Protein AF-A0A847JY61-F1 (afdb_monomer)

Foldseek 3Di:
DVVLLVVLVPDPDPEAEAEDAAFQDDPDLCDAADDPRHDHNVVSVVVLVSCVVSVHQEYEYERQLAWDWDDDPNRIYTYWHAQPAHPVGPPHAHFGKDWDQDPVRDIDIDTGHDPDDPPDDDDD

Solvent-accessible surface area (backbone atoms only — not comparable to full-atom values): 7394 Å² total; per-residue (Å²): 107,69,67,60,56,48,54,56,70,69,54,85,65,95,74,39,74,46,78,53,54,55,29,61,47,88,90,46,92,82,50,80,60,90,54,91,69,32,44,44,49,66,66,30,53,53,51,53,50,51,35,57,76,62,56,34,41,35,39,40,21,31,80,55,17,33,68,44,78,54,70,56,99,83,20,40,36,38,26,29,31,24,72,84,53,13,48,59,77,93,73,30,72,37,23,43,63,50,75,49,69,49,96,87,61,54,75,47,75,45,83,44,50,87,84,78,75,83,78,73,80,82,83,132

Structure (mmCIF, N/CA/C/O backbone):
data_AF-A0A847JY61-F1
#
_entry.id   AF-A0A847JY61-F1
#
loop_
_atom_site.group_PDB
_atom_site.id
_atom_site.type_symbol
_atom_site.label_atom_id
_atom_site.label_alt_id
_atom_site.label_comp_id
_atom_site.label_asym_id
_atom_site.label_entity_id
_atom_site.label_seq_id
_atom_site.pdbx_PDB_ins_code
_atom_site.Cartn_x
_atom_site.Cartn_y
_atom_site.Cartn_z
_atom_site.occupancy
_atom_site.B_iso_or_equiv
_atom_site.auth_seq_id
_atom_site.auth_comp_id
_atom_site.auth_asym_id
_atom_site.auth_atom_id
_atom_site.pdbx_PDB_model_num
ATOM 1 N N . TRP A 1 1 ? 0.411 16.713 5.441 1.00 95.56 1 TRP A N 1
ATOM 2 C CA . TRP A 1 1 ? 0.275 15.786 6.581 1.00 95.56 1 TRP A CA 1
ATOM 3 C C . TRP A 1 1 ? -1.001 15.997 7.380 1.00 95.56 1 TRP A C 1
ATOM 5 O O . TRP A 1 1 ? -1.712 15.021 7.561 1.00 95.56 1 TRP A O 1
ATOM 15 N N . GLU A 1 2 ? -1.339 17.226 7.786 1.00 97.69 2 GLU A N 1
ATOM 16 C CA . GLU A 1 2 ? -2.530 17.524 8.615 1.00 97.69 2 GLU A CA 1
ATOM 17 C C . GLU A 1 2 ? -3.823 16.849 8.140 1.00 97.69 2 GLU A C 1
ATOM 19 O O . GLU A 1 2 ? -4.529 16.227 8.929 1.00 97.69 2 GLU A O 1
ATOM 24 N N . TRP A 1 3 ? -4.110 16.913 6.837 1.00 97.44 3 TRP A N 1
ATOM 25 C CA . TRP A 1 3 ? -5.280 16.250 6.262 1.00 97.44 3 TRP A CA 1
ATOM 26 C C . TRP A 1 3 ? -5.304 14.739 6.539 1.00 97.44 3 TRP A C 1
ATOM 28 O O . TRP A 1 3 ? -6.322 14.222 6.992 1.00 97.44 3 TRP A O 1
ATOM 38 N N . LEU A 1 4 ? -4.187 14.037 6.312 1.00 96.94 4 LEU A N 1
ATOM 39 C CA . LEU A 1 4 ? -4.097 12.586 6.500 1.00 96.94 4 LEU A CA 1
ATOM 40 C C . LEU A 1 4 ? -4.283 12.217 7.973 1.00 96.94 4 LEU A C 1
ATOM 42 O O . LEU A 1 4 ? -5.029 11.298 8.296 1.00 96.94 4 LEU A O 1
ATOM 46 N N . GLU A 1 5 ? -3.630 12.959 8.865 1.00 97.56 5 GLU A N 1
ATOM 47 C CA . GLU A 1 5 ? -3.751 12.764 10.310 1.00 97.56 5 GLU A CA 1
ATOM 48 C C . GLU A 1 5 ? -5.197 12.951 10.775 1.00 97.56 5 GLU A C 1
ATOM 50 O O . GLU A 1 5 ? -5.715 12.142 11.542 1.00 97.56 5 GLU A O 1
ATOM 55 N N . ASN A 1 6 ? -5.885 13.976 10.269 1.00 97.81 6 ASN A N 1
ATOM 56 C CA . ASN A 1 6 ? -7.288 14.216 10.591 1.00 97.81 6 ASN A CA 1
ATOM 57 C C . ASN A 1 6 ? -8.209 13.137 10.014 1.00 97.81 6 ASN A C 1
ATOM 59 O O . ASN A 1 6 ? -9.067 12.638 10.740 1.00 97.81 6 ASN A O 1
ATOM 63 N N . ALA A 1 7 ? -7.998 12.713 8.766 1.00 96.44 7 ALA A N 1
ATOM 64 C CA . ALA A 1 7 ? -8.774 11.644 8.139 1.00 96.44 7 ALA A CA 1
ATOM 65 C C . ALA A 1 7 ? -8.651 10.317 8.910 1.00 96.44 7 ALA A C 1
ATOM 67 O O . ALA A 1 7 ? -9.649 9.643 9.169 1.00 96.44 7 ALA A O 1
ATOM 68 N N . LEU A 1 8 ? -7.436 9.964 9.341 1.00 95.88 8 LEU A N 1
ATOM 69 C CA . LEU A 1 8 ? -7.185 8.766 10.141 1.00 95.88 8 LEU A CA 1
ATOM 70 C C . LEU A 1 8 ? -7.790 8.853 11.548 1.00 95.88 8 LEU A C 1
ATOM 72 O O . LEU A 1 8 ? -8.268 7.847 12.071 1.00 95.88 8 LEU A O 1
ATOM 76 N N . ARG A 1 9 ? -7.783 10.041 12.162 1.00 95.88 9 ARG A N 1
ATOM 77 C CA . ARG A 1 9 ? -8.332 10.279 13.507 1.00 95.88 9 ARG A CA 1
ATOM 78 C C . ARG A 1 9 ? -9.861 10.266 13.535 1.00 95.88 9 ARG A C 1
ATOM 80 O O . ARG A 1 9 ? -10.440 9.813 14.513 1.00 95.88 9 ARG A O 1
ATOM 87 N N . GLN A 1 10 ? -10.505 10.782 12.489 1.00 95.81 10 GLN A N 1
ATOM 88 C CA . GLN A 1 10 ? -11.964 10.940 12.419 1.00 95.81 10 GLN A CA 1
ATOM 89 C C . GLN A 1 10 ? -12.689 9.690 11.907 1.00 95.81 10 GLN A C 1
ATOM 91 O O . GLN A 1 10 ? -13.895 9.556 12.096 1.00 95.81 10 GLN A O 1
ATOM 96 N N . SER A 1 11 ? -11.980 8.775 11.246 1.00 93.12 11 SER A N 1
ATOM 97 C CA . SER A 1 11 ? -12.577 7.560 10.698 1.00 93.12 11 SER A CA 1
ATOM 98 C C . SER A 1 11 ? -13.017 6.591 11.801 1.00 93.12 11 SER A C 1
ATOM 100 O O . SER A 1 11 ? -12.192 6.127 12.589 1.00 93.12 11 SER A O 1
ATOM 102 N N . SER A 1 12 ? -14.294 6.205 11.800 1.00 92.62 12 SER A N 1
ATOM 103 C CA . SER A 1 12 ? -14.856 5.135 12.638 1.00 92.62 12 SER A CA 1
ATOM 104 C C . SER A 1 12 ? -14.821 3.751 11.974 1.00 92.62 12 SER A C 1
ATOM 106 O O . SER A 1 12 ? -15.400 2.810 12.505 1.00 92.62 12 SER A O 1
ATOM 108 N N . ALA A 1 13 ? -14.170 3.613 10.813 1.00 90.94 13 ALA A N 1
ATOM 109 C CA . ALA A 1 13 ? -14.133 2.352 10.080 1.00 90.94 13 ALA A CA 1
ATOM 110 C C . ALA A 1 13 ? -13.311 1.282 10.817 1.00 90.94 13 ALA A C 1
ATOM 112 O O . ALA A 1 13 ? -12.196 1.548 11.273 1.00 90.94 13 ALA A O 1
ATOM 113 N N . ASP A 1 14 ? -13.831 0.052 10.841 1.00 86.31 14 ASP A N 1
ATOM 114 C CA . ASP A 1 14 ? -13.153 -1.110 11.434 1.00 86.31 14 ASP A CA 1
ATOM 115 C C . ASP A 1 14 ? -11.915 -1.543 10.638 1.00 86.31 14 ASP A C 1
ATOM 117 O O . ASP A 1 14 ? -10.980 -2.132 11.181 1.00 86.31 14 ASP A O 1
ATOM 121 N N . GLN A 1 15 ? -11.905 -1.254 9.335 1.00 88.44 15 GLN A N 1
ATOM 122 C CA . GLN A 1 15 ? -10.818 -1.583 8.419 1.00 88.44 15 GLN A CA 1
ATOM 123 C C . GLN A 1 15 ? -10.330 -0.311 7.733 1.00 88.44 15 GLN A C 1
ATOM 125 O O . GLN A 1 15 ? -11.117 0.444 7.161 1.00 88.44 15 GLN A O 1
ATOM 130 N N . ARG A 1 16 ? -9.014 -0.085 7.775 1.00 94.12 16 ARG A N 1
ATOM 131 C CA . ARG A 1 16 ? -8.367 1.064 7.136 1.00 94.12 16 ARG A CA 1
ATOM 132 C C . ARG A 1 16 ? -7.300 0.605 6.157 1.00 94.12 16 ARG A C 1
ATOM 134 O O . ARG A 1 16 ? -6.513 -0.302 6.439 1.00 94.12 16 ARG A O 1
ATOM 141 N N . LEU A 1 17 ? -7.291 1.272 5.014 1.00 96.12 17 LEU A N 1
ATOM 142 C CA . LEU A 1 17 ? -6.474 0.978 3.848 1.00 96.12 17 LEU A CA 1
ATOM 143 C C . LEU A 1 17 ? -5.852 2.279 3.366 1.00 96.12 17 LEU A C 1
ATOM 145 O O . LEU A 1 17 ? -6.507 3.320 3.397 1.00 96.12 17 LEU A O 1
ATOM 149 N N . MET A 1 18 ? -4.616 2.215 2.894 1.00 97.50 18 MET A N 1
ATOM 150 C CA . MET A 1 18 ? -3.979 3.330 2.203 1.00 97.50 18 MET A CA 1
ATOM 151 C C . MET A 1 18 ? -3.649 2.917 0.775 1.00 97.50 18 MET A C 1
ATOM 153 O O . MET A 1 18 ? -3.233 1.789 0.533 1.00 97.50 18 MET A O 1
ATOM 157 N N . ALA A 1 19 ? -3.820 3.838 -0.164 1.00 98.06 19 ALA A N 1
ATOM 158 C CA . ALA A 1 19 ? -3.379 3.673 -1.539 1.00 98.06 19 ALA A CA 1
ATOM 159 C C . ALA A 1 19 ? -2.513 4.872 -1.914 1.00 98.06 19 ALA A C 1
ATOM 161 O O . ALA A 1 19 ? -2.864 6.018 -1.634 1.00 98.06 19 ALA A O 1
ATOM 162 N N . LEU A 1 20 ? -1.367 4.591 -2.513 1.00 97.88 20 LEU A N 1
ATOM 163 C CA . LEU A 1 20 ? -0.359 5.569 -2.892 1.00 97.88 20 LEU A CA 1
ATOM 164 C C . LEU A 1 20 ? 0.382 5.069 -4.133 1.00 97.88 20 LEU A C 1
ATOM 166 O O . LEU A 1 20 ? 0.201 3.926 -4.535 1.00 97.88 20 LEU A O 1
ATOM 170 N N . HIS A 1 21 ? 1.169 5.915 -4.794 1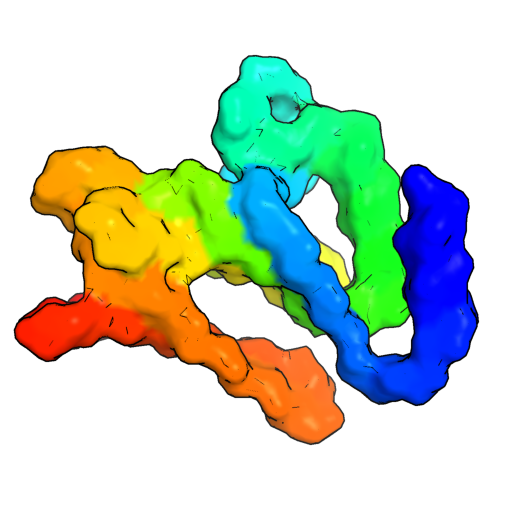.00 97.88 21 HIS A N 1
ATOM 171 C CA . HIS A 1 21 ? 1.849 5.486 -6.020 1.00 97.88 21 HIS A CA 1
ATOM 172 C C . HIS A 1 21 ? 3.183 4.782 -5.734 1.00 97.88 21 HIS A C 1
ATOM 174 O O . HIS A 1 21 ? 3.348 3.620 -6.098 1.00 97.88 21 HIS A O 1
ATOM 180 N N . TYR A 1 22 ? 4.102 5.463 -5.047 1.00 97.88 22 TYR A N 1
ATOM 181 C CA . TYR A 1 22 ? 5.451 4.972 -4.743 1.00 97.88 22 TYR A CA 1
ATOM 182 C C . TYR A 1 22 ? 5.442 4.050 -3.526 1.00 97.88 22 TYR A C 1
ATOM 184 O O . TYR A 1 22 ? 5.066 4.529 -2.461 1.00 97.88 22 TYR A O 1
ATOM 192 N N . PRO A 1 23 ? 5.878 2.784 -3.603 1.00 97.75 23 PRO A N 1
ATOM 193 C CA . PRO A 1 23 ? 5.941 1.925 -2.422 1.00 97.75 23 PRO A CA 1
ATOM 194 C C . PRO A 1 23 ? 6.739 2.591 -1.292 1.00 97.75 23 PRO A C 1
ATOM 196 O O . PRO A 1 23 ? 7.686 3.334 -1.573 1.00 97.75 23 PRO A O 1
ATOM 199 N N . PRO A 1 24 ? 6.396 2.326 -0.013 1.00 97.69 24 PRO A N 1
ATOM 200 C CA . PRO A 1 24 ? 7.152 2.878 1.100 1.00 97.69 24 PRO A CA 1
ATOM 201 C C . PRO A 1 24 ? 8.646 2.586 0.956 1.00 97.69 24 PRO A C 1
ATOM 203 O O . PRO A 1 24 ? 9.433 3.518 0.988 1.00 97.69 24 PRO A O 1
ATOM 206 N N . TYR A 1 25 ? 9.014 1.331 0.711 1.00 97.19 25 TYR A N 1
ATOM 207 C CA . TYR A 1 25 ? 10.392 0.881 0.520 1.00 97.19 25 TYR A CA 1
ATOM 208 C C . TYR A 1 25 ? 10.443 -0.308 -0.443 1.00 97.19 25 TYR A C 1
ATOM 210 O O . TYR A 1 25 ? 9.416 -0.943 -0.708 1.00 97.19 25 TYR A O 1
ATOM 218 N N . ARG A 1 26 ? 11.640 -0.628 -0.943 1.00 93.12 26 ARG A N 1
ATOM 219 C CA . ARG A 1 26 ? 11.902 -1.846 -1.707 1.00 93.12 26 ARG A CA 1
ATOM 220 C C . ARG A 1 26 ? 12.155 -2.993 -0.757 1.00 93.12 26 ARG A C 1
ATOM 222 O O . ARG A 1 26 ? 11.351 -3.916 -0.743 1.00 93.12 26 ARG A O 1
ATOM 229 N N . GLU A 1 27 ? 13.232 -2.957 0.013 1.00 93.12 27 GLU A N 1
ATOM 230 C CA . GLU A 1 27 ? 13.651 -4.102 0.829 1.00 93.12 27 GLU A CA 1
ATOM 231 C C . GLU A 1 27 ? 13.387 -3.877 2.314 1.00 93.12 27 GLU A C 1
ATOM 233 O O . GLU A 1 27 ? 12.813 -4.748 2.966 1.00 93.12 27 GLU A O 1
ATOM 238 N N . ASP A 1 28 ? 13.734 -2.698 2.833 1.00 94.12 28 ASP A N 1
ATOM 239 C CA . ASP A 1 28 ? 13.670 -2.419 4.268 1.00 94.12 28 ASP A CA 1
ATOM 240 C C . ASP A 1 28 ? 13.168 -0.998 4.558 1.00 94.12 28 ASP A C 1
ATOM 242 O O . ASP A 1 28 ? 13.508 -0.039 3.867 1.00 94.12 28 ASP A O 1
ATOM 246 N N . ALA A 1 29 ? 12.376 -0.831 5.619 1.00 95.94 29 ALA A N 1
ATOM 247 C CA . ALA A 1 29 ? 11.835 0.472 6.010 1.00 95.94 29 ALA A CA 1
ATOM 248 C C . ALA A 1 29 ? 12.918 1.505 6.391 1.00 95.94 29 ALA A C 1
ATOM 250 O O . ALA A 1 29 ? 12.668 2.716 6.332 1.00 95.94 29 ALA A O 1
ATOM 251 N N . ALA A 1 30 ? 14.114 1.050 6.759 1.00 95.00 30 ALA A N 1
ATOM 252 C CA . ALA A 1 30 ? 15.287 1.851 7.077 1.00 95.00 30 ALA A CA 1
ATOM 253 C C . ALA A 1 30 ? 16.268 1.997 5.898 1.00 95.00 30 ALA A C 1
ATOM 255 O O . ALA A 1 30 ? 17.360 2.533 6.093 1.00 95.00 30 ALA A O 1
ATOM 256 N N . GLU A 1 31 ? 15.908 1.568 4.681 1.00 94.06 31 GLU A N 1
ATOM 257 C CA . GLU A 1 31 ? 16.789 1.715 3.517 1.00 94.06 31 GLU A CA 1
ATOM 258 C C . GLU A 1 31 ? 17.138 3.193 3.228 1.00 94.06 31 GLU A C 1
ATOM 260 O O . GLU A 1 31 ? 16.358 4.092 3.551 1.00 94.06 31 GLU A O 1
ATOM 265 N N . PRO A 1 32 ? 18.311 3.504 2.655 1.00 93.44 32 PRO A N 1
ATOM 266 C CA . PRO A 1 32 ? 18.711 4.891 2.432 1.00 93.44 32 PRO A CA 1
ATOM 267 C C . PRO A 1 32 ? 17.748 5.693 1.540 1.00 93.44 32 PRO A C 1
ATOM 269 O O . PRO A 1 32 ? 17.021 5.149 0.712 1.00 93.44 32 PRO A O 1
ATOM 272 N N . ALA A 1 33 ? 17.784 7.012 1.722 1.00 91.19 33 ALA A N 1
ATOM 273 C CA . ALA A 1 33 ? 17.128 8.019 0.889 1.00 91.19 33 ALA A CA 1
ATOM 274 C C . ALA A 1 33 ? 17.758 8.134 -0.515 1.00 91.19 33 ALA A C 1
ATOM 276 O O . ALA A 1 33 ? 18.856 7.626 -0.755 1.00 91.19 33 ALA A O 1
ATOM 277 N N . GLY A 1 34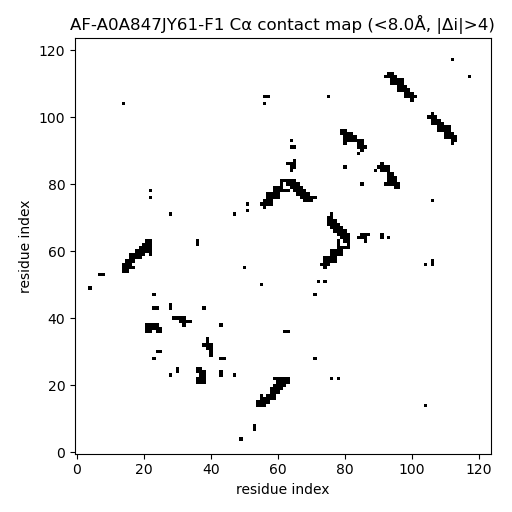 ? 17.103 8.880 -1.411 1.00 90.00 34 GLY A N 1
ATOM 278 C CA . GLY A 1 34 ? 17.658 9.266 -2.714 1.00 90.00 34 GLY A CA 1
ATOM 279 C C . GLY A 1 34 ? 17.475 8.247 -3.838 1.00 90.00 34 GLY A C 1
ATOM 280 O O . GLY A 1 34 ? 18.123 8.359 -4.880 1.00 90.00 34 GLY A O 1
ATOM 281 N N . ASP A 1 35 ? 16.602 7.260 -3.645 1.00 88.06 35 ASP A N 1
ATOM 282 C CA . ASP A 1 35 ? 16.210 6.331 -4.697 1.00 88.06 35 ASP A CA 1
ATOM 283 C C . ASP A 1 35 ? 14.906 6.765 -5.376 1.00 88.06 35 ASP A C 1
ATOM 285 O O . ASP A 1 35 ? 13.946 7.171 -4.728 1.00 88.06 35 ASP A O 1
ATOM 289 N N . TYR A 1 36 ? 14.847 6.631 -6.701 1.00 92.44 36 TYR A N 1
ATOM 290 C CA . TYR A 1 36 ? 13.670 6.996 -7.494 1.00 92.44 36 TYR A CA 1
ATOM 291 C C . TYR A 1 36 ? 12.461 6.077 -7.247 1.00 92.44 36 TYR A C 1
ATOM 293 O O . TYR A 1 36 ? 11.324 6.444 -7.548 1.00 92.44 36 TYR A O 1
ATOM 301 N N . TRP A 1 37 ? 12.677 4.854 -6.757 1.00 95.44 37 TRP A N 1
ATOM 302 C CA . TRP A 1 37 ? 11.633 3.832 -6.728 1.00 95.44 37 TRP A CA 1
ATOM 303 C C . TRP A 1 37 ? 10.751 3.875 -5.481 1.00 95.44 37 TRP A C 1
ATOM 305 O O . TRP A 1 37 ? 9.719 3.206 -5.453 1.00 95.44 37 TRP A O 1
ATOM 315 N N . THR A 1 38 ? 11.124 4.636 -4.456 1.00 96.88 38 THR A N 1
ATOM 316 C CA . THR A 1 38 ? 10.512 4.545 -3.123 1.00 96.88 38 THR A CA 1
ATOM 317 C C . THR A 1 38 ? 10.357 5.902 -2.462 1.00 96.88 38 THR A C 1
ATOM 319 O O . THR A 1 38 ? 10.882 6.910 -2.927 1.00 96.88 38 THR A O 1
ATOM 322 N N . LEU A 1 39 ? 9.631 5.938 -1.346 1.00 96.88 39 LEU A N 1
ATOM 323 C CA . LEU A 1 39 ? 9.528 7.147 -0.538 1.00 96.88 39 LEU A CA 1
ATOM 324 C C . LEU A 1 39 ? 10.849 7.464 0.177 1.00 96.88 39 LEU A C 1
ATOM 326 O O . LEU A 1 39 ? 11.517 6.574 0.708 1.00 96.88 39 LEU A O 1
ATOM 330 N N . GLU A 1 40 ? 11.157 8.759 0.261 1.00 96.50 40 GLU A N 1
ATOM 331 C CA . GLU A 1 40 ? 12.265 9.292 1.058 1.00 96.50 40 GLU A CA 1
ATOM 332 C C . GLU A 1 40 ? 12.119 8.959 2.551 1.00 96.50 40 GLU A C 1
ATOM 334 O O . GLU A 1 40 ? 11.008 8.810 3.067 1.00 96.50 40 GLU A O 1
ATOM 339 N N . THR A 1 41 ? 13.241 8.884 3.271 1.00 96.38 41 THR A N 1
ATOM 340 C CA . THR A 1 41 ? 13.297 8.352 4.645 1.00 96.38 41 THR A CA 1
ATOM 341 C C . THR A 1 41 ? 12.340 9.041 5.626 1.00 96.38 41 THR A C 1
ATOM 343 O O . THR A 1 41 ? 11.618 8.362 6.358 1.00 96.38 41 THR A O 1
ATOM 346 N N . GLU A 1 42 ? 12.304 10.378 5.653 1.00 96.38 42 GLU A N 1
AT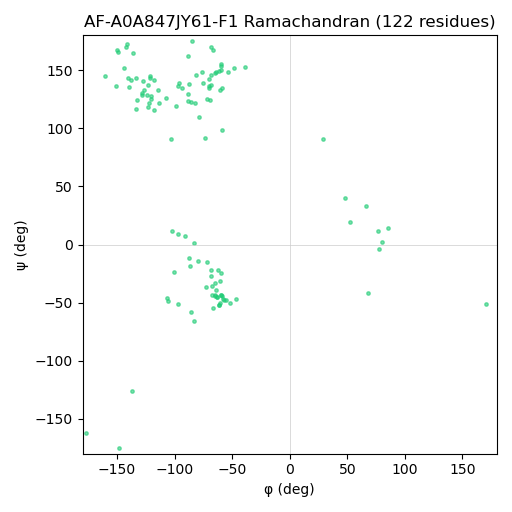OM 347 C CA . GLU A 1 42 ? 11.444 11.140 6.577 1.00 96.38 42 GLU A CA 1
ATOM 348 C C . GLU A 1 42 ? 9.943 10.949 6.286 1.00 96.38 42 GLU A C 1
ATOM 350 O O . GLU A 1 42 ? 9.229 10.476 7.181 1.00 96.38 42 GLU A O 1
ATOM 355 N N . PRO A 1 43 ? 9.441 11.194 5.057 1.00 96.56 43 PRO A N 1
ATOM 356 C CA . PRO A 1 43 ? 8.027 10.989 4.766 1.00 96.56 43 PRO A CA 1
ATOM 357 C C . PRO A 1 43 ? 7.613 9.517 4.865 1.00 96.56 43 PRO A C 1
ATOM 359 O O . PRO A 1 43 ? 6.496 9.231 5.299 1.00 96.56 43 PRO A O 1
ATOM 362 N N . ARG A 1 44 ? 8.502 8.572 4.533 1.00 97.94 44 ARG A N 1
ATOM 363 C CA . ARG A 1 44 ? 8.267 7.134 4.710 1.00 97.94 44 ARG A CA 1
ATOM 364 C C . ARG A 1 44 ? 8.053 6.767 6.172 1.00 97.94 44 ARG A C 1
ATOM 366 O O . ARG A 1 44 ? 7.045 6.143 6.501 1.00 97.94 44 ARG A O 1
ATOM 373 N N . SER A 1 45 ? 8.973 7.177 7.046 1.00 97.75 45 SER A N 1
ATOM 374 C CA . SER A 1 45 ? 8.894 6.907 8.485 1.00 97.75 45 SER A CA 1
ATOM 375 C C . SER A 1 45 ? 7.617 7.493 9.090 1.00 97.75 45 SER A C 1
ATOM 377 O O . SER A 1 45 ? 6.885 6.804 9.810 1.00 97.75 45 SER A O 1
ATOM 379 N N . ARG A 1 46 ? 7.277 8.735 8.723 1.00 98.12 46 ARG A N 1
ATOM 380 C CA . ARG A 1 46 ? 6.044 9.386 9.176 1.00 98.12 46 ARG A CA 1
ATOM 381 C C . ARG A 1 46 ? 4.791 8.661 8.686 1.00 98.12 46 ARG A C 1
ATOM 383 O O . ARG A 1 46 ? 3.887 8.417 9.485 1.00 98.12 46 ARG A O 1
ATOM 390 N N . LEU A 1 47 ? 4.740 8.280 7.409 1.00 98.38 47 LEU A N 1
ATOM 391 C CA . LEU A 1 47 ? 3.612 7.546 6.832 1.00 98.38 47 LEU A CA 1
ATOM 392 C C . LEU A 1 47 ? 3.395 6.201 7.537 1.00 98.38 47 LEU A C 1
ATOM 394 O O . LEU A 1 47 ? 2.277 5.913 7.960 1.00 98.38 47 LEU A O 1
ATOM 398 N N . LEU A 1 48 ? 4.454 5.399 7.683 1.00 98.31 48 LEU A N 1
ATOM 399 C CA . LEU A 1 48 ? 4.386 4.083 8.325 1.00 98.31 48 LEU A CA 1
ATOM 400 C C . LEU A 1 48 ? 3.993 4.196 9.803 1.00 98.31 48 LEU A C 1
ATOM 402 O O . LEU A 1 48 ? 3.173 3.414 10.286 1.00 98.31 48 LEU A O 1
ATOM 406 N N . SER A 1 49 ? 4.501 5.212 10.504 1.00 98.06 49 SER A N 1
ATOM 407 C CA . SER A 1 49 ? 4.135 5.492 11.897 1.00 98.06 49 SER A CA 1
ATOM 408 C C . SER A 1 49 ? 2.652 5.842 12.041 1.00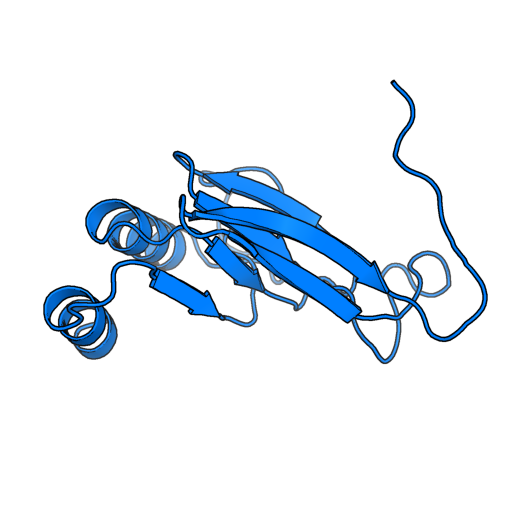 98.06 49 SER A C 1
ATOM 410 O O . SER A 1 49 ? 1.971 5.293 12.907 1.00 98.06 49 SER A O 1
ATOM 412 N N . LEU A 1 50 ? 2.121 6.704 11.166 1.00 98.06 50 LEU A N 1
ATOM 413 C CA . LEU A 1 50 ? 0.696 7.048 11.149 1.00 98.06 50 LEU A CA 1
ATOM 414 C C . LEU A 1 50 ? -0.176 5.839 10.791 1.00 98.06 50 LEU A C 1
ATOM 416 O O . LEU A 1 50 ? -1.191 5.595 11.443 1.00 98.06 50 LEU A O 1
ATOM 420 N N . ALA A 1 51 ? 0.232 5.060 9.789 1.00 97.75 51 ALA A N 1
ATOM 421 C CA . ALA A 1 51 ? -0.468 3.850 9.378 1.00 97.75 51 ALA A CA 1
ATOM 422 C C . ALA A 1 51 ? -0.578 2.853 10.544 1.00 97.75 51 ALA A C 1
ATOM 424 O O . ALA A 1 51 ? -1.674 2.374 10.848 1.00 97.75 51 ALA A O 1
ATOM 425 N N . ARG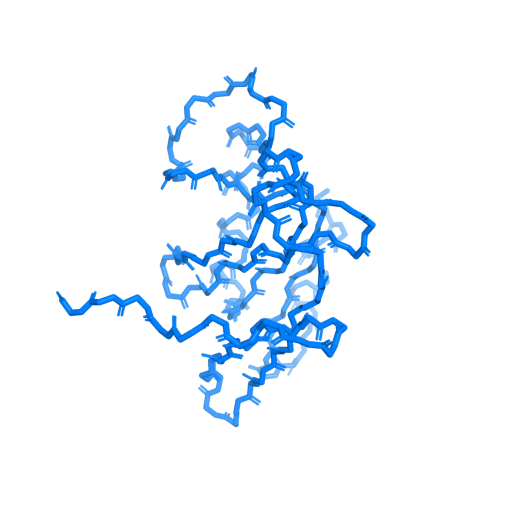 A 1 52 ? 0.531 2.619 11.257 1.00 97.31 52 ARG A N 1
ATOM 426 C CA . ARG A 1 52 ? 0.579 1.770 12.454 1.00 97.31 52 ARG A CA 1
ATOM 427 C C . ARG A 1 52 ? -0.316 2.308 13.570 1.00 97.31 52 ARG A C 1
ATOM 429 O O . ARG A 1 52 ? -1.153 1.567 14.081 1.00 97.31 52 ARG A O 1
ATOM 436 N N . ALA A 1 53 ? -0.172 3.584 13.929 1.00 96.50 53 ALA A N 1
ATOM 437 C CA . ALA A 1 53 ? -0.897 4.201 15.043 1.00 96.50 53 ALA A CA 1
ATOM 438 C C . ALA A 1 53 ? -2.423 4.179 14.858 1.00 96.50 53 ALA A C 1
ATOM 440 O O . ALA A 1 53 ? -3.165 4.063 15.831 1.00 96.50 53 ALA A O 1
ATOM 441 N N . HIS A 1 54 ? -2.894 4.248 13.611 1.00 96.12 54 HIS A N 1
ATOM 442 C CA . HIS A 1 54 ? -4.319 4.252 13.281 1.00 96.12 54 HIS A CA 1
ATOM 443 C C . HIS A 1 54 ? -4.840 2.899 12.775 1.00 96.12 54 HIS A C 1
ATOM 445 O O . HIS A 1 54 ? -5.969 2.807 12.287 1.00 96.12 54 HIS A O 1
ATOM 451 N N . GLY A 1 55 ? -4.052 1.828 12.908 1.00 94.50 55 GLY A N 1
ATOM 452 C CA . GLY A 1 55 ? -4.493 0.469 12.607 1.00 94.50 55 GLY A CA 1
ATOM 453 C C . GLY A 1 55 ? -4.796 0.218 11.129 1.00 94.50 55 GLY A C 1
ATOM 454 O O . GLY A 1 55 ? -5.682 -0.578 10.821 1.00 94.50 55 GLY A O 1
ATOM 455 N N . VAL A 1 56 ? -4.077 0.868 10.212 1.00 96.31 56 VAL A N 1
ATOM 456 C CA . VAL A 1 56 ? -4.106 0.503 8.789 1.00 96.31 56 VAL A CA 1
ATOM 457 C C . VAL A 1 56 ? -3.655 -0.946 8.637 1.00 96.31 56 VAL A C 1
ATOM 459 O O . VAL A 1 56 ? -2.690 -1.369 9.264 1.00 96.31 56 VAL A O 1
ATOM 462 N N . ARG A 1 57 ? -4.376 -1.728 7.833 1.00 95.62 57 ARG A N 1
ATOM 463 C CA . ARG A 1 57 ? -4.081 -3.155 7.614 1.00 95.62 57 ARG A CA 1
ATOM 464 C C . ARG A 1 57 ? -3.345 -3.418 6.313 1.00 95.62 57 ARG A C 1
ATOM 466 O O . ARG A 1 57 ? -2.674 -4.438 6.189 1.00 95.62 57 ARG A O 1
ATOM 473 N N . LEU A 1 58 ? -3.477 -2.510 5.353 1.00 97.75 58 LEU A N 1
ATOM 474 C CA . LEU A 1 58 ? -2.882 -2.662 4.039 1.00 97.75 58 LEU A CA 1
ATOM 475 C C . LEU A 1 58 ? -2.557 -1.307 3.411 1.00 97.75 58 LEU A C 1
ATOM 477 O O . LEU A 1 58 ? -3.375 -0.384 3.433 1.00 97.75 58 LEU A O 1
ATOM 481 N N . ILE A 1 59 ? -1.370 -1.234 2.816 1.00 98.44 59 ILE A N 1
ATOM 482 C CA . ILE A 1 59 ? -0.925 -0.161 1.935 1.00 98.44 59 ILE A CA 1
ATOM 483 C C . ILE A 1 59 ? -0.755 -0.730 0.524 1.00 98.44 59 ILE A C 1
ATOM 485 O O . ILE A 1 59 ? 0.018 -1.662 0.305 1.00 98.44 59 ILE A O 1
ATOM 489 N N . LEU A 1 60 ? -1.478 -0.153 -0.431 1.00 98.62 60 LEU A N 1
ATOM 490 C CA . LEU A 1 60 ? -1.404 -0.462 -1.853 1.00 98.62 60 LEU A CA 1
ATOM 491 C C . LEU A 1 60 ? -0.497 0.538 -2.566 1.00 98.62 60 LEU A C 1
ATOM 493 O O . LEU A 1 60 ? -0.595 1.744 -2.334 1.00 98.62 60 LEU A O 1
ATOM 497 N N . SER A 1 61 ? 0.353 0.029 -3.451 1.00 98.62 61 SER A N 1
ATOM 498 C CA . SER A 1 61 ? 1.271 0.823 -4.267 1.00 98.62 61 SER A CA 1
ATOM 499 C C . SER A 1 61 ? 1.409 0.297 -5.696 1.00 98.62 61 SER A C 1
ATOM 501 O O . SER A 1 61 ? 0.882 -0.763 -6.035 1.00 98.62 61 SER A O 1
ATOM 503 N N . GLY A 1 62 ? 2.103 1.059 -6.540 1.00 97.31 62 GLY A N 1
ATOM 504 C CA . GLY A 1 62 ? 2.484 0.690 -7.901 1.00 97.31 62 GLY A CA 1
ATOM 505 C C . GLY A 1 62 ? 3.932 1.099 -8.164 1.00 97.31 62 GLY A C 1
ATOM 506 O O . GLY A 1 62 ? 4.817 0.749 -7.392 1.00 97.31 62 GLY A O 1
ATOM 507 N N . HIS A 1 63 ? 4.170 1.858 -9.237 1.00 97.75 63 HIS A N 1
ATOM 508 C CA . HIS A 1 63 ? 5.466 2.463 -9.605 1.00 97.75 63 HIS A CA 1
ATOM 509 C C . HIS A 1 63 ? 6.583 1.493 -10.022 1.00 97.75 63 HIS A C 1
ATOM 511 O O . HIS A 1 63 ? 7.255 1.733 -11.018 1.00 97.75 63 HIS A O 1
ATOM 517 N N . LEU A 1 64 ? 6.751 0.356 -9.345 1.00 96.06 64 LEU A N 1
ATOM 518 C CA . LEU A 1 64 ? 7.831 -0.594 -9.641 1.00 96.06 64 LEU A CA 1
ATOM 519 C C . LEU A 1 64 ? 7.636 -1.367 -10.950 1.00 96.06 64 LEU A C 1
ATOM 521 O O . LEU A 1 64 ? 8.561 -2.039 -11.401 1.00 96.06 64 LEU A O 1
ATOM 525 N N . HIS A 1 65 ? 6.419 -1.353 -11.513 1.00 95.88 65 HIS A N 1
ATOM 526 C CA . HIS A 1 65 ? 6.017 -2.184 -12.660 1.00 95.88 65 HIS A CA 1
ATOM 527 C C . HIS A 1 65 ? 6.319 -3.683 -12.455 1.00 95.88 65 HIS A C 1
ATOM 529 O O . HIS A 1 65 ? 6.366 -4.466 -13.399 1.00 95.88 65 HIS A O 1
ATOM 535 N N . SER A 1 66 ? 6.511 -4.092 -11.209 1.00 94.38 66 SER A N 1
ATOM 536 C CA . SER A 1 66 ? 6.789 -5.450 -10.782 1.00 94.38 66 SER A CA 1
ATOM 537 C C . SER A 1 66 ? 5.998 -5.680 -9.500 1.00 94.38 66 SER A C 1
ATOM 539 O O . SER A 1 66 ? 5.921 -4.783 -8.652 1.00 94.38 66 SER A O 1
ATOM 541 N N . PRO A 1 67 ? 5.329 -6.834 -9.370 1.00 95.38 67 PRO A N 1
ATOM 542 C CA . PRO A 1 67 ? 4.552 -7.108 -8.182 1.00 95.38 67 PRO A CA 1
ATOM 543 C C . PRO A 1 67 ? 5.490 -7.328 -6.994 1.00 95.38 67 PRO A C 1
ATOM 545 O O . PRO A 1 67 ? 6.479 -8.052 -7.100 1.00 95.38 67 PRO A O 1
ATOM 548 N N . LYS A 1 68 ? 5.156 -6.743 -5.843 1.00 95.50 68 LYS A N 1
ATOM 549 C CA . LYS A 1 68 ? 5.873 -6.990 -4.587 1.00 95.50 68 LYS A CA 1
ATOM 550 C C . LYS A 1 68 ? 4.893 -7.135 -3.434 1.00 95.50 68 LYS A C 1
ATOM 552 O O . LYS A 1 68 ? 3.884 -6.436 -3.373 1.00 95.50 68 LYS A O 1
ATOM 557 N N . ALA A 1 69 ? 5.195 -8.055 -2.527 1.00 95.75 69 ALA A N 1
ATOM 558 C CA . ALA A 1 69 ? 4.469 -8.228 -1.282 1.00 95.75 69 ALA A CA 1
ATOM 559 C C . ALA A 1 69 ? 5.470 -8.238 -0.130 1.00 95.75 69 ALA A C 1
ATOM 561 O O . ALA A 1 69 ? 6.453 -8.976 -0.159 1.00 95.75 69 ALA A O 1
ATOM 562 N N . SER A 1 70 ? 5.218 -7.412 0.874 1.00 95.31 70 SER A N 1
ATOM 563 C CA . SER A 1 70 ? 5.979 -7.376 2.117 1.00 95.31 70 SER A CA 1
ATOM 564 C C . SER A 1 70 ? 5.061 -6.974 3.271 1.00 95.31 70 SER A C 1
ATOM 566 O O . SER A 1 70 ? 3.840 -6.852 3.114 1.00 95.31 70 SER A O 1
ATOM 568 N N . SER A 1 71 ? 5.630 -6.801 4.459 1.00 95.44 71 SER A N 1
ATOM 569 C CA . SER A 1 71 ? 4.888 -6.336 5.625 1.00 95.44 71 SER A CA 1
ATOM 570 C C . SER A 1 71 ? 5.733 -5.423 6.497 1.00 95.44 71 SER A C 1
ATOM 572 O O . SER A 1 71 ? 6.947 -5.601 6.574 1.00 95.44 71 SER A O 1
ATOM 574 N N . TYR A 1 72 ? 5.069 -4.520 7.211 1.00 96.81 72 TYR A N 1
ATOM 575 C CA . TYR A 1 72 ? 5.662 -3.660 8.231 1.00 96.81 72 TYR A CA 1
ATOM 576 C C . TYR A 1 72 ? 4.774 -3.670 9.474 1.00 96.81 72 TYR A C 1
ATOM 578 O O . TYR A 1 72 ? 3.623 -3.257 9.381 1.00 96.81 72 TYR A O 1
ATOM 586 N N . ASP A 1 73 ? 5.260 -4.157 10.620 1.00 95.31 73 ASP A N 1
ATOM 587 C CA . ASP A 1 73 ? 4.498 -4.198 11.884 1.00 95.31 73 ASP A CA 1
ATOM 588 C C . ASP A 1 73 ? 3.066 -4.769 11.746 1.00 95.31 73 ASP A C 1
ATOM 590 O O . ASP A 1 73 ? 2.104 -4.262 12.325 1.00 95.31 73 ASP A O 1
ATOM 594 N N . GLY A 1 74 ? 2.902 -5.824 10.940 1.00 93.50 74 GLY A N 1
ATOM 595 C CA . GLY A 1 74 ? 1.601 -6.457 10.675 1.00 93.50 74 GLY A CA 1
ATOM 596 C C . GLY A 1 74 ? 0.717 -5.736 9.646 1.00 93.50 74 GLY A C 1
ATOM 597 O O . GLY A 1 74 ? -0.388 -6.200 9.367 1.00 93.50 74 GLY A O 1
ATOM 598 N N . ILE A 1 75 ? 1.190 -4.639 9.053 1.00 96.88 75 ILE A N 1
ATOM 599 C CA . ILE A 1 75 ? 0.568 -3.962 7.911 1.00 96.88 75 ILE A CA 1
ATOM 600 C C . ILE A 1 75 ? 1.052 -4.646 6.632 1.00 96.88 75 ILE A C 1
ATOM 602 O O . ILE A 1 75 ? 2.256 -4.701 6.385 1.00 96.88 75 ILE A O 1
ATOM 606 N N . ALA A 1 76 ? 0.139 -5.149 5.803 1.00 97.44 76 ALA A N 1
ATOM 607 C CA . ALA A 1 76 ? 0.496 -5.668 4.487 1.00 97.44 76 ALA A CA 1
ATOM 608 C C . ALA A 1 76 ? 0.909 -4.515 3.561 1.00 97.44 76 ALA A C 1
ATOM 610 O O . ALA A 1 76 ? 0.224 -3.495 3.499 1.00 97.44 76 ALA A O 1
ATOM 611 N N . LEU A 1 77 ? 2.001 -4.671 2.819 1.00 98.31 77 LEU A N 1
ATOM 612 C CA . LEU A 1 77 ? 2.431 -3.724 1.795 1.00 98.31 77 LEU A CA 1
ATOM 613 C C . LEU A 1 77 ? 2.412 -4.449 0.454 1.00 98.31 77 LEU A C 1
ATOM 615 O O . LEU A 1 77 ? 3.139 -5.423 0.259 1.00 98.31 77 LEU A O 1
ATOM 619 N N . LEU A 1 78 ? 1.545 -4.008 -0.451 1.00 98.38 78 LEU A N 1
ATOM 620 C CA . LEU A 1 78 ? 1.330 -4.671 -1.730 1.00 98.38 78 LEU A CA 1
ATOM 621 C C . LEU A 1 78 ? 1.569 -3.691 -2.873 1.00 98.38 78 LEU A C 1
ATOM 623 O O . LEU A 1 78 ? 0.873 -2.684 -3.004 1.00 98.38 78 LEU A O 1
ATOM 627 N N . THR A 1 79 ? 2.544 -4.001 -3.716 1.00 98.06 79 THR A N 1
ATOM 628 C CA . THR A 1 79 ? 2.808 -3.297 -4.966 1.00 98.06 79 THR A CA 1
ATOM 629 C C . THR A 1 79 ? 2.193 -4.081 -6.114 1.00 98.06 79 THR A C 1
ATOM 631 O O . THR A 1 79 ? 2.543 -5.240 -6.341 1.00 98.06 79 THR A O 1
ATOM 634 N N . ALA A 1 80 ? 1.253 -3.464 -6.823 1.00 97.25 80 ALA A N 1
ATOM 635 C CA . ALA A 1 80 ? 0.637 -4.045 -8.004 1.00 97.25 80 ALA A CA 1
ATOM 636 C C . ALA A 1 80 ? 1.583 -3.964 -9.218 1.00 97.25 80 ALA A C 1
ATOM 638 O O . ALA A 1 80 ? 2.352 -3.004 -9.338 1.00 97.25 80 ALA A O 1
ATOM 639 N N . PRO A 1 81 ? 1.512 -4.936 -10.147 1.00 95.94 81 PRO A N 1
ATOM 640 C CA . PRO A 1 81 ? 2.183 -4.811 -11.432 1.00 95.94 81 PRO A CA 1
ATOM 641 C C . PRO A 1 81 ? 1.547 -3.682 -12.257 1.00 95.94 81 PRO A C 1
ATOM 643 O O . PRO A 1 81 ? 0.461 -3.184 -11.950 1.00 95.94 81 PRO A O 1
ATOM 646 N N . SER A 1 82 ? 2.220 -3.288 -13.333 1.00 94.88 82 SER A N 1
ATOM 647 C CA . SER A 1 82 ? 1.636 -2.384 -14.324 1.00 94.88 82 SER A CA 1
ATOM 648 C C . SER A 1 82 ? 0.744 -3.162 -15.289 1.00 94.88 82 SER A C 1
ATOM 650 O O . SER A 1 82 ? 1.049 -4.298 -15.647 1.00 94.88 82 SER A O 1
ATOM 652 N N . VAL A 1 83 ? -0.334 -2.531 -15.754 1.00 93.62 83 VAL A N 1
ATOM 653 C CA . VAL A 1 83 ? -1.206 -3.084 -16.803 1.00 93.62 83 VAL A CA 1
ATOM 654 C C . VAL A 1 83 ? -0.635 -2.896 -18.212 1.00 93.62 83 VAL A C 1
ATOM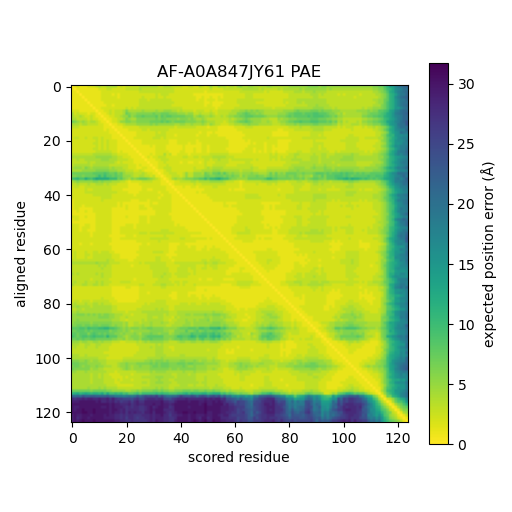 656 O O . VAL A 1 83 ? -1.126 -3.523 -19.143 1.00 93.62 83 VAL A O 1
ATOM 659 N N . ALA A 1 84 ? 0.380 -2.041 -18.384 1.00 92.81 84 ALA A N 1
ATOM 660 C CA . ALA A 1 84 ? 0.937 -1.705 -19.696 1.00 92.81 84 ALA A CA 1
ATOM 661 C C . ALA A 1 84 ? 2.191 -2.525 -20.038 1.00 92.81 84 ALA A C 1
ATOM 663 O O . ALA A 1 84 ? 2.278 -3.108 -21.113 1.00 92.81 84 ALA A O 1
ATOM 664 N N . PHE A 1 85 ? 3.170 -2.559 -19.132 1.00 91.06 85 PHE A N 1
ATOM 665 C CA . PHE A 1 85 ? 4.414 -3.317 -19.284 1.00 91.06 85 PHE A CA 1
ATOM 666 C C . PHE A 1 85 ? 5.073 -3.520 -17.923 1.00 91.06 85 PHE A C 1
ATOM 668 O O . PHE A 1 85 ? 5.024 -2.623 -17.080 1.00 91.06 85 PHE A O 1
ATOM 675 N N . GLY A 1 86 ? 5.725 -4.661 -17.718 1.00 92.38 86 GLY A N 1
ATOM 676 C CA . GLY A 1 86 ? 6.489 -4.906 -16.502 1.00 92.38 86 GLY A CA 1
ATOM 677 C C . GLY A 1 86 ? 7.944 -4.430 -16.581 1.00 92.38 86 GLY A C 1
ATOM 678 O O . GLY A 1 86 ? 8.472 -4.200 -17.670 1.00 92.38 86 GLY A O 1
ATOM 679 N N . LEU A 1 87 ? 8.596 -4.289 -15.422 1.00 91.38 87 LEU A N 1
ATOM 680 C CA . LEU A 1 87 ? 10.032 -4.009 -15.320 1.00 91.38 87 LEU A CA 1
ATOM 681 C C . LEU A 1 87 ? 10.772 -5.112 -14.550 1.00 91.38 87 LEU A C 1
ATOM 683 O O . LEU A 1 87 ? 10.415 -5.369 -13.403 1.00 91.38 87 LEU A O 1
ATOM 687 N N . PRO A 1 88 ? 11.829 -5.723 -15.121 1.00 92.50 88 PRO A N 1
ATOM 688 C CA . PRO A 1 88 ? 12.392 -5.463 -16.452 1.00 92.50 88 PRO A CA 1
ATOM 689 C C . PRO A 1 88 ? 11.437 -5.804 -17.609 1.00 92.50 88 PRO A C 1
ATOM 691 O O . PRO A 1 88 ? 10.626 -6.729 -17.509 1.00 92.50 88 PRO A O 1
ATOM 694 N N . ILE A 1 89 ? 11.543 -5.044 -18.707 1.00 87.12 89 ILE A N 1
ATOM 695 C CA . ILE A 1 89 ? 10.698 -5.220 -19.899 1.00 87.12 89 ILE A CA 1
ATOM 696 C C . ILE A 1 89 ? 10.910 -6.623 -20.472 1.00 87.12 89 ILE A C 1
ATOM 698 O O . ILE A 1 89 ? 12.044 -7.070 -20.622 1.00 87.12 89 ILE A O 1
ATOM 702 N N . GLY A 1 90 ? 9.812 -7.311 -20.790 1.00 85.31 90 GLY A N 1
ATOM 703 C CA . GLY A 1 90 ? 9.832 -8.671 -21.339 1.00 85.31 90 GLY A CA 1
ATOM 704 C C . GLY A 1 90 ? 10.090 -9.772 -20.308 1.00 85.31 90 GLY A C 1
ATOM 705 O O . GLY A 1 90 ? 10.024 -10.943 -20.663 1.00 85.31 90 GLY A O 1
ATOM 706 N N . VAL A 1 91 ? 10.354 -9.412 -19.047 1.00 87.75 91 VAL A N 1
ATOM 707 C CA . VAL A 1 91 ? 10.518 -10.364 -17.939 1.00 87.75 91 VAL A CA 1
ATOM 708 C C . VAL A 1 91 ? 9.293 -10.347 -17.039 1.00 87.75 91 VAL A C 1
ATOM 710 O O . VAL A 1 91 ? 8.762 -11.399 -16.700 1.00 87.75 91 VAL A O 1
ATOM 713 N N . GLN A 1 92 ? 8.836 -9.157 -16.645 1.00 88.75 92 GLN A N 1
ATOM 714 C CA . GLN A 1 92 ? 7.677 -9.039 -15.767 1.00 88.75 92 GLN A CA 1
ATOM 715 C C . GLN A 1 92 ? 6.373 -8.978 -16.577 1.00 88.75 92 GLN A C 1
ATOM 717 O O . GLN A 1 92 ? 6.223 -8.085 -17.422 1.00 88.75 92 GLN A O 1
ATOM 722 N N . PRO A 1 93 ? 5.413 -9.885 -16.321 1.00 86.44 93 PRO A N 1
ATOM 723 C CA . PRO A 1 93 ? 4.121 -9.858 -16.989 1.00 86.44 93 PRO A CA 1
ATOM 724 C C . PRO A 1 93 ? 3.297 -8.642 -16.544 1.00 86.44 93 PRO A C 1
ATOM 726 O O . PRO A 1 93 ? 3.355 -8.204 -15.391 1.00 86.44 93 PRO A O 1
ATOM 729 N N . HIS A 1 94 ? 2.509 -8.096 -17.470 1.00 88.94 94 HIS A N 1
ATOM 730 C CA . HIS A 1 94 ? 1.600 -6.987 -17.191 1.00 88.94 94 HIS A CA 1
ATOM 731 C C . HIS A 1 94 ? 0.251 -7.518 -16.704 1.00 88.94 94 HIS A C 1
ATOM 733 O O . HIS A 1 94 ? -0.276 -8.493 -17.237 1.00 88.94 94 HIS A O 1
ATOM 739 N N . GLY A 1 95 ? -0.330 -6.881 -15.696 1.00 92.56 95 GLY A N 1
ATOM 740 C CA . GLY A 1 95 ? -1.533 -7.394 -15.055 1.00 92.56 95 GLY A CA 1
ATOM 741 C C . GLY A 1 95 ? -2.072 -6.475 -13.974 1.00 92.56 95 GLY A C 1
ATOM 742 O O . GLY A 1 95 ? -1.726 -5.298 -13.904 1.00 92.56 95 GLY A O 1
ATOM 743 N N . TRP A 1 96 ? -2.918 -7.024 -13.111 1.00 94.31 96 TRP A N 1
ATOM 744 C CA . TRP A 1 96 ? -3.460 -6.341 -11.943 1.00 94.31 96 TRP A CA 1
ATOM 745 C C . TRP A 1 96 ? -3.444 -7.254 -10.719 1.00 94.31 96 TRP A C 1
ATOM 747 O O . TRP A 1 96 ? -3.277 -8.467 -10.817 1.00 94.31 96 TRP A O 1
ATOM 757 N N . MET A 1 97 ? -3.621 -6.668 -9.541 1.00 95.62 97 MET A N 1
ATOM 758 C CA . MET A 1 97 ? -3.728 -7.411 -8.291 1.00 95.62 97 MET A CA 1
ATOM 759 C C . MET A 1 97 ? -5.175 -7.382 -7.809 1.00 95.62 97 MET A C 1
ATOM 761 O O . MET A 1 97 ? -5.763 -6.315 -7.652 1.00 95.62 97 MET A O 1
ATOM 765 N N . MET A 1 98 ? -5.748 -8.556 -7.560 1.00 95.81 98 MET A N 1
ATOM 766 C CA . MET A 1 98 ? -6.992 -8.687 -6.813 1.00 95.81 98 MET A CA 1
ATOM 767 C C . MET A 1 98 ? -6.657 -8.789 -5.329 1.00 95.81 98 MET A C 1
ATOM 769 O O . MET A 1 98 ? -5.831 -9.616 -4.950 1.00 95.81 98 MET A O 1
ATOM 773 N N . VAL A 1 99 ? -7.302 -7.980 -4.492 1.00 96.06 99 VAL A N 1
ATOM 774 C CA . VAL A 1 99 ? -7.100 -7.997 -3.040 1.00 96.06 99 VAL A CA 1
ATOM 775 C C . VAL A 1 99 ? -8.413 -8.313 -2.349 1.00 96.06 99 VAL A C 1
ATOM 777 O O . VAL A 1 99 ? -9.424 -7.661 -2.587 1.00 96.06 99 VAL A O 1
ATOM 780 N N . THR A 1 100 ? -8.384 -9.310 -1.472 1.00 94.94 100 THR A N 1
ATOM 781 C CA . THR A 1 100 ? -9.510 -9.695 -0.622 1.00 94.94 100 THR A CA 1
ATOM 782 C C . THR A 1 100 ? -9.158 -9.436 0.834 1.00 94.94 100 THR A C 1
ATOM 784 O O . THR A 1 100 ? -8.090 -9.835 1.298 1.00 94.94 100 THR A O 1
ATOM 787 N N . ILE A 1 101 ? -10.070 -8.798 1.564 1.00 91.75 101 ILE A N 1
ATOM 788 C CA . ILE A 1 101 ? -9.947 -8.547 3.001 1.00 91.75 101 ILE A CA 1
ATOM 789 C C . ILE A 1 101 ? -11.164 -9.174 3.661 1.00 91.75 101 ILE A C 1
ATOM 791 O O . ILE A 1 101 ? -12.297 -8.859 3.300 1.00 91.75 101 ILE A O 1
ATOM 795 N N . ASN A 1 102 ? -10.940 -10.099 4.588 1.00 90.88 102 ASN A N 1
ATOM 796 C CA . ASN A 1 102 ? -12.041 -10.724 5.313 1.00 90.88 102 ASN A CA 1
ATOM 797 C C . ASN A 1 102 ? -12.471 -9.871 6.525 1.00 90.88 102 ASN A C 1
ATOM 799 O O . ASN A 1 102 ? -11.822 -8.889 6.884 1.00 90.88 102 ASN A O 1
ATOM 803 N N . ALA A 1 103 ? -13.539 -10.289 7.208 1.00 89.06 103 ALA A N 1
ATOM 804 C CA . ALA A 1 103 ? -14.050 -9.592 8.392 1.00 89.06 103 ALA A CA 1
ATOM 805 C C . ALA A 1 103 ? -13.034 -9.488 9.550 1.00 89.06 103 ALA A C 1
ATOM 807 O O . ALA A 1 103 ? -13.118 -8.562 10.351 1.00 89.06 103 ALA A O 1
ATOM 808 N N . SER A 1 104 ? -12.048 -10.393 9.634 1.00 88.25 104 SER A N 1
ATOM 809 C CA . SER A 1 104 ? -10.976 -10.323 10.639 1.00 88.25 104 SER A CA 1
ATOM 810 C C . SER A 1 104 ? -9.826 -9.386 10.238 1.00 88.25 104 SER A C 1
ATOM 812 O O . SER A 1 104 ? -8.836 -9.297 10.959 1.00 88.25 104 SER A O 1
ATOM 814 N N . GLY A 1 105 ? -9.907 -8.732 9.075 1.00 86.38 105 GLY A N 1
ATOM 815 C CA . GLY A 1 105 ? -8.851 -7.882 8.524 1.00 86.38 105 GLY A CA 1
ATOM 816 C C . GLY A 1 105 ? -7.679 -8.645 7.901 1.00 86.38 105 GLY A C 1
ATOM 817 O O . GLY A 1 105 ? -6.646 -8.045 7.611 1.00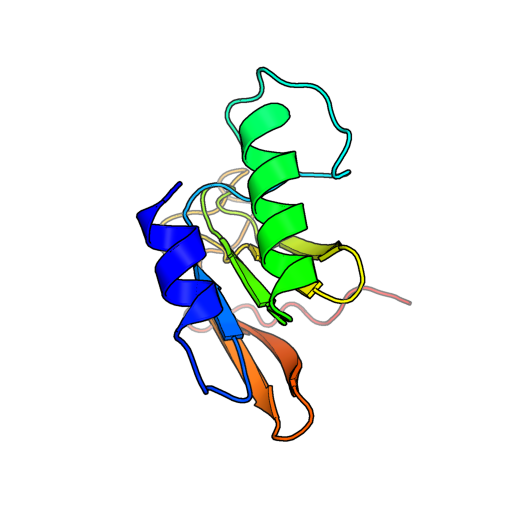 86.38 105 GLY A O 1
ATOM 818 N N . LYS A 1 106 ? -7.805 -9.963 7.688 1.00 90.50 106 LYS A N 1
ATOM 819 C CA . LYS A 1 106 ? -6.786 -10.757 6.991 1.00 90.50 106 LYS A CA 1
ATOM 820 C C . LYS A 1 106 ? -6.806 -10.405 5.507 1.00 90.50 106 LYS A C 1
ATOM 822 O O . LYS A 1 106 ? -7.843 -10.524 4.854 1.00 90.50 106 LYS A O 1
ATOM 827 N N . VAL A 1 107 ? -5.641 -10.025 4.993 1.00 93.81 107 VAL A N 1
ATOM 828 C CA . VAL A 1 107 ? -5.420 -9.643 3.596 1.00 93.81 107 VAL A CA 1
ATOM 829 C C . VAL A 1 107 ? -4.945 -10.856 2.796 1.00 93.81 107 VAL A C 1
ATOM 831 O O . V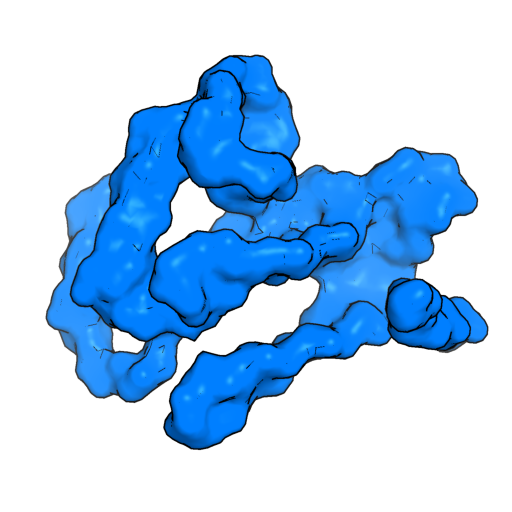AL A 1 107 ? -4.056 -11.587 3.231 1.00 93.81 107 VAL A O 1
ATOM 834 N N . ARG A 1 108 ? -5.524 -11.055 1.613 1.00 94.62 108 ARG A N 1
ATOM 835 C CA . ARG A 1 108 ? -5.038 -11.967 0.572 1.00 94.62 108 ARG A CA 1
ATOM 836 C C . ARG A 1 108 ? -4.914 -11.196 -0.736 1.00 94.62 108 ARG A C 1
ATOM 838 O O . ARG A 1 108 ? -5.799 -10.404 -1.057 1.00 94.62 108 ARG A O 1
ATOM 845 N N . SER A 1 109 ? -3.861 -11.466 -1.497 1.00 95.12 109 SER A N 1
ATOM 846 C CA . SER A 1 109 ? -3.684 -10.952 -2.851 1.00 95.12 109 SER A CA 1
ATOM 847 C C . SER A 1 109 ? -3.541 -12.083 -3.863 1.00 95.12 109 SER A C 1
ATOM 849 O O . SER A 1 109 ? -2.963 -13.126 -3.568 1.00 95.12 109 SER A O 1
ATOM 851 N N . ASP A 1 110 ? -4.074 -11.865 -5.061 1.00 94.81 110 ASP A N 1
ATOM 852 C CA . ASP A 1 110 ? -3.908 -12.742 -6.214 1.00 94.81 110 ASP A CA 1
ATOM 853 C C . ASP A 1 110 ? -3.532 -11.879 -7.425 1.00 94.81 110 ASP A C 1
ATOM 855 O O . ASP A 1 110 ? -4.259 -10.945 -7.780 1.00 94.81 110 ASP A O 1
ATOM 859 N N . LEU A 1 111 ? -2.406 -12.182 -8.070 1.00 94.06 111 LEU A N 1
ATOM 860 C CA . LEU A 1 111 ? -2.018 -11.533 -9.321 1.00 94.06 111 LEU A CA 1
ATOM 861 C C . LEU A 1 111 ? -2.861 -12.082 -10.473 1.00 94.06 111 LEU A C 1
ATOM 863 O O . LEU A 1 111 ? -3.166 -13.274 -10.543 1.00 94.06 111 LEU A O 1
ATOM 867 N N . ARG A 1 112 ? -3.287 -11.185 -11.355 1.00 92.94 112 ARG A N 1
ATOM 868 C CA . ARG A 1 112 ? -4.158 -11.463 -12.490 1.00 92.94 112 ARG A CA 1
ATOM 869 C C . ARG A 1 112 ? -3.513 -10.909 -13.743 1.00 92.94 112 ARG A C 1
ATOM 871 O O . ARG A 1 112 ? -3.134 -9.743 -13.784 1.00 92.94 112 ARG A O 1
ATOM 878 N N . TYR A 1 113 ? -3.443 -11.742 -14.764 1.00 87.69 113 TYR A N 1
ATOM 879 C CA . TYR A 1 113 ? -2.849 -11.411 -16.049 1.00 87.69 113 TYR A CA 1
ATOM 880 C C . TYR A 1 113 ? -3.917 -11.594 -17.134 1.00 87.69 113 TYR A C 1
ATOM 882 O O . TYR A 1 113 ? -4.747 -12.503 -16.996 1.00 87.69 113 TYR A O 1
ATOM 890 N N . PRO A 1 114 ? -3.957 -10.753 -18.184 1.00 83.38 114 PRO A N 1
ATOM 891 C CA . PRO A 1 114 ? -4.863 -10.949 -19.312 1.00 83.38 114 PRO A CA 1
ATOM 892 C C . PRO A 1 114 ? -4.592 -12.313 -19.980 1.00 83.38 114 PRO A C 1
ATOM 894 O O . PRO A 1 114 ? -3.631 -12.469 -20.717 1.00 83.38 114 PRO A O 1
ATOM 897 N N . SER A 1 115 ? -5.407 -13.316 -19.633 1.00 63.00 115 SER A N 1
ATOM 898 C CA . SER A 1 115 ? -5.498 -14.679 -20.194 1.00 63.00 115 SER A CA 1
ATOM 899 C C . SER A 1 115 ? -4.213 -15.281 -20.800 1.00 63.00 115 SER A C 1
ATOM 901 O O . SER A 1 115 ? -4.000 -15.192 -22.007 1.00 63.00 115 SER A O 1
ATOM 903 N N . GLY A 1 116 ? -3.428 -15.990 -19.974 1.00 50.78 116 GLY A N 1
ATOM 904 C CA . GLY A 1 116 ? -2.413 -16.944 -20.446 1.00 50.78 116 GLY A CA 1
ATOM 905 C C . GLY A 1 116 ? -1.467 -17.490 -19.372 1.00 50.78 116 GLY A C 1
ATOM 906 O O . GLY A 1 116 ? -1.338 -18.701 -19.232 1.00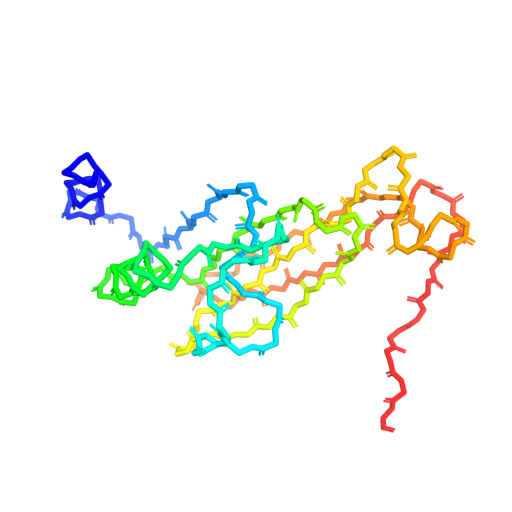 50.78 116 GLY A O 1
ATOM 907 N N . GLU A 1 117 ? -0.838 -16.630 -18.573 1.00 47.38 117 GLU A N 1
ATOM 908 C CA . GLU A 1 117 ? 0.200 -17.067 -17.629 1.00 47.38 117 GLU A CA 1
ATOM 909 C C . GLU A 1 117 ? -0.330 -17.127 -16.196 1.00 47.38 117 GLU A C 1
ATOM 911 O O . GLU A 1 117 ? -0.303 -16.167 -15.430 1.00 47.38 117 GLU A O 1
ATOM 916 N N . LEU A 1 118 ? -0.832 -18.304 -15.826 1.00 45.78 118 LEU A N 1
ATOM 917 C CA . LEU A 1 118 ? -0.856 -18.730 -14.432 1.00 45.78 118 LEU A CA 1
ATOM 918 C C . LEU A 1 118 ? 0.582 -19.097 -14.045 1.00 45.78 118 LEU A C 1
ATOM 920 O O . LEU A 1 118 ? 0.988 -20.242 -14.224 1.00 45.78 118 LEU A O 1
ATOM 924 N N . THR A 1 119 ? 1.368 -18.159 -13.517 1.00 46.62 119 THR A N 1
ATOM 925 C CA . THR A 1 119 ? 2.580 -18.556 -12.790 1.00 46.62 119 THR A CA 1
ATOM 926 C C . THR A 1 119 ? 2.161 -19.008 -11.399 1.00 46.62 119 THR A C 1
ATOM 928 O O . THR A 1 119 ? 1.693 -18.217 -10.577 1.00 46.62 119 THR A O 1
ATOM 931 N N . SER A 1 120 ? 2.277 -20.315 -11.186 1.00 44.44 120 SER A N 1
ATOM 932 C CA . SER A 1 120 ? 2.180 -20.999 -9.902 1.00 44.44 120 SER A CA 1
ATOM 933 C C . SER A 1 120 ? 3.032 -20.327 -8.820 1.00 44.44 120 SER A C 1
ATOM 935 O O . SER A 1 120 ? 4.059 -19.720 -9.118 1.00 44.44 120 SER A O 1
ATOM 937 N N . SER A 1 121 ? 2.590 -20.474 -7.570 1.00 37.88 121 SER A N 1
ATOM 938 C CA . SER A 1 121 ? 3.251 -20.072 -6.321 1.00 37.88 121 SER A CA 1
ATOM 939 C C . SER A 1 121 ? 4.778 -20.287 -6.307 1.00 37.88 121 SER A C 1
ATOM 941 O O . SER A 1 121 ? 5.257 -21.210 -6.969 1.00 37.88 121 SER A O 1
ATOM 943 N N . PRO A 1 122 ? 5.548 -19.496 -5.530 1.00 36.31 122 PRO A N 1
ATOM 944 C CA . PRO A 1 122 ? 6.986 -19.724 -5.378 1.00 36.31 122 PRO A CA 1
ATOM 945 C C . PRO A 1 122 ? 7.263 -21.107 -4.755 1.00 36.31 122 PRO A C 1
ATOM 947 O O . PRO A 1 122 ? 6.420 -21.594 -3.994 1.00 36.31 122 PRO A O 1
ATOM 950 N N . PRO A 1 123 ? 8.403 -21.748 -5.085 1.00 40.28 123 PRO A N 1
ATOM 951 C CA . PRO A 1 123 ? 8.775 -23.034 -4.504 1.00 40.28 123 PRO A CA 1
ATOM 952 C C . PRO A 1 123 ? 9.012 -22.905 -2.991 1.00 40.28 123 PRO A C 1
ATOM 954 O O . PRO A 1 123 ? 9.424 -21.840 -2.523 1.00 40.28 123 PRO A O 1
ATOM 957 N N . GLU A 1 124 ? 8.705 -23.990 -2.272 1.00 43.12 124 GLU A N 1
ATOM 958 C CA . GLU A 1 124 ? 8.973 -24.187 -0.835 1.00 43.12 124 GLU A CA 1
ATOM 959 C C . GLU A 1 124 ? 10.458 -24.049 -0.472 1.00 43.12 124 GLU A C 1
ATOM 961 O O . GLU A 1 124 ? 11.317 -24.452 -1.294 1.00 43.12 124 GLU A O 1
#

pLDDT: mean 90.63, std 13.9, range [36.31, 98.62]

Sequence (124 aa):
WEWLENALRQSSADQRLMALHYPPYREDAAEPAGDYWTLETEPRSRLLSLARAHGVRLILSGHLHSPKASSYDGIALLTAPSVAFGLPIGVQPHGWMMVTINASGKVRSDLRYPSGELTSSPPE

Nearest PDB structures (foldseek):
  5xch-assembly2_B  TM=6.128E-01  e=4.051E-04  Entamoeba histolytica
  6xs5-assembly1_A  TM=6.286E-01  e=9.898E-04  Homo sapiens
  5xcj-assembly1_A  TM=6.039E-01  e=1.758E-03  Entamoeba histolytica
  1w24-assembly1_A  TM=6.049E-01  e=4.578E-03  Homo sapiens
  5xck-assembly2_B  TM=5.793E-01  e=4.880E-03  Entamoeba histolytica

Radius of gyration: 15.38 Å; Cα contacts (8 Å, |Δi|>4): 203; chains: 1; bounding box: 34×42×36 Å

Mean predicted aligned error: 5.32 Å

Secondary structure (DSSP, 8-state):
-HHHHHHHHH---SSEEEE-SS-S-SS-TTPPS--TTS--HHHHHHHHHHHHHTTEEEEEE-SSSS-EEEEETTEEEEEPPPSS--SSTTTSPP-EEEEEE-TT--EEEEEE-SSS--------